Protein AF-A0AAJ2QYE6-F1 (afdb_monomer)

Structure (mmCIF, N/CA/C/O backbone):
data_AF-A0AAJ2QYE6-F1
#
_entry.id   AF-A0AAJ2QYE6-F1
#
loop_
_atom_site.group_PDB
_atom_site.id
_atom_site.type_symbol
_atom_site.label_atom_id
_atom_site.label_alt_id
_atom_site.label_comp_id
_atom_site.label_asym_id
_atom_site.label_entity_id
_atom_site.label_seq_id
_atom_site.pdbx_PDB_ins_code
_atom_site.Cartn_x
_atom_site.Cartn_y
_atom_site.Cartn_z
_atom_site.occupancy
_atom_site.B_iso_or_equiv
_atom_site.auth_seq_id
_atom_site.auth_comp_id
_atom_site.auth_asym_id
_atom_site.auth_atom_id
_atom_site.pdbx_PDB_model_num
ATOM 1 N N . MET A 1 1 ? -1.096 12.897 -25.878 1.00 39.00 1 MET A N 1
ATOM 2 C CA . MET A 1 1 ? -1.428 11.791 -24.951 1.00 39.00 1 MET A CA 1
ATOM 3 C C . MET A 1 1 ? -1.082 12.230 -23.538 1.00 39.00 1 MET A C 1
ATOM 5 O O . MET A 1 1 ? -0.033 12.816 -23.328 1.00 39.00 1 MET A O 1
ATOM 9 N N . LYS A 1 2 ? -2.032 12.049 -22.623 1.00 39.41 2 LYS A N 1
ATOM 10 C CA . LYS A 1 2 ? -2.105 12.587 -21.255 1.00 39.41 2 LYS A CA 1
ATOM 11 C C . LYS A 1 2 ? -0.791 12.405 -20.474 1.00 39.41 2 LYS A C 1
ATOM 13 O O . LYS A 1 2 ? -0.292 11.281 -20.441 1.00 39.41 2 LYS A O 1
ATOM 18 N N . ASN A 1 3 ? -0.284 13.481 -19.851 1.00 44.59 3 ASN A N 1
ATOM 19 C CA . ASN A 1 3 ? 0.837 13.509 -18.892 1.00 44.59 3 ASN A CA 1
ATOM 20 C C . ASN A 1 3 ? 0.740 12.332 -17.912 1.00 44.59 3 ASN A C 1
ATOM 22 O O . ASN A 1 3 ? 0.081 12.424 -16.881 1.00 44.59 3 ASN A O 1
ATOM 26 N N . SER A 1 4 ? 1.334 11.197 -18.261 1.00 62.62 4 SER A N 1
ATOM 27 C CA . SER A 1 4 ? 1.354 10.009 -17.415 1.00 62.62 4 SER A CA 1
ATOM 28 C C . SER A 1 4 ? 2.773 9.861 -16.911 1.00 62.62 4 SER A C 1
ATOM 30 O O . SER A 1 4 ? 3.707 9.809 -17.717 1.00 62.62 4 SER A O 1
ATOM 32 N N . SER A 1 5 ? 2.906 9.862 -15.585 1.00 74.69 5 SER A N 1
ATOM 33 C CA . SER A 1 5 ? 4.175 9.874 -14.865 1.00 74.69 5 SER A CA 1
ATOM 34 C C . SER A 1 5 ? 5.126 8.819 -15.421 1.00 74.69 5 SER A C 1
ATOM 36 O O . SER A 1 5 ? 4.714 7.689 -15.691 1.00 74.69 5 SER A O 1
ATOM 38 N N . ALA A 1 6 ? 6.391 9.191 -15.609 1.00 79.69 6 ALA A N 1
ATOM 39 C CA . ALA A 1 6 ? 7.425 8.293 -16.126 1.00 79.69 6 ALA A CA 1
ATOM 40 C C . ALA A 1 6 ? 7.657 7.077 -15.221 1.00 79.69 6 ALA A C 1
ATOM 42 O O . ALA A 1 6 ? 8.051 6.008 -15.688 1.00 79.69 6 ALA A O 1
ATOM 43 N N . SER A 1 7 ? 7.352 7.254 -13.937 1.00 80.56 7 SER A N 1
ATOM 44 C CA . SER A 1 7 ? 7.413 6.246 -12.896 1.00 80.56 7 SER A CA 1
ATOM 45 C C . SER A 1 7 ? 6.134 6.237 -12.048 1.00 80.56 7 SER A C 1
ATOM 47 O O . SER A 1 7 ? 5.530 7.283 -11.793 1.00 80.56 7 SER A O 1
ATOM 49 N N . VAL A 1 8 ? 5.707 5.055 -11.601 1.00 80.50 8 VAL A N 1
ATOM 50 C CA . VAL A 1 8 ? 4.537 4.855 -10.728 1.00 80.50 8 VAL A CA 1
ATOM 51 C C . VAL A 1 8 ? 4.906 3.875 -9.616 1.00 80.50 8 VAL A C 1
ATOM 53 O O . VAL A 1 8 ? 5.591 2.887 -9.859 1.00 80.50 8 VAL A O 1
ATOM 56 N N . ARG A 1 9 ? 4.485 4.149 -8.371 1.00 79.12 9 ARG A N 1
ATOM 57 C CA . ARG A 1 9 ? 4.646 3.217 -7.236 1.00 79.12 9 ARG A CA 1
ATOM 58 C C . ARG A 1 9 ? 3.312 2.544 -7.012 1.00 79.12 9 ARG A C 1
ATOM 60 O O . ARG A 1 9 ? 2.324 3.249 -6.818 1.00 79.12 9 ARG A O 1
ATOM 67 N N . ILE A 1 10 ? 3.289 1.221 -6.996 1.00 74.81 10 ILE A N 1
ATOM 68 C CA . ILE A 1 10 ? 2.140 0.499 -6.460 1.00 74.81 10 ILE A CA 1
ATOM 69 C C . ILE A 1 10 ? 2.479 0.113 -5.026 1.00 74.81 10 ILE A C 1
ATOM 71 O O . ILE A 1 10 ? 3.456 -0.595 -4.779 1.00 74.81 10 ILE A O 1
ATOM 75 N N . THR A 1 11 ? 1.656 0.602 -4.101 1.00 73.19 11 THR A N 1
ATOM 76 C CA . THR A 1 11 ? 1.729 0.303 -2.671 1.00 73.19 11 THR A CA 1
ATOM 77 C C . THR A 1 11 ? 0.439 -0.414 -2.275 1.00 73.19 11 THR A C 1
ATOM 79 O O . THR A 1 11 ? -0.576 0.255 -2.067 1.00 73.19 11 THR A O 1
ATOM 82 N N . PRO A 1 12 ? 0.450 -1.750 -2.134 1.00 63.00 12 PRO A N 1
ATOM 83 C CA . PRO A 1 12 ? -0.750 -2.533 -1.819 1.00 63.00 12 PRO A CA 1
ATOM 84 C C . PRO A 1 12 ? -1.425 -2.103 -0.508 1.00 63.00 12 PRO A C 1
ATOM 86 O O . PRO A 1 12 ? -2.628 -2.263 -0.326 1.00 63.00 12 PRO A O 1
ATOM 89 N N . LEU A 1 13 ? -0.634 -1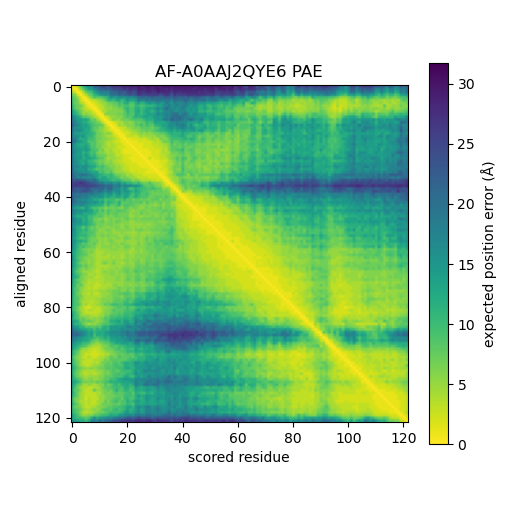.542 0.414 1.00 63.81 13 LEU A N 1
ATOM 90 C CA . LEU A 1 13 ? -1.016 -1.293 1.801 1.00 63.81 13 LEU A CA 1
ATOM 91 C C . LEU A 1 13 ? -1.315 0.183 2.121 1.00 63.81 13 LEU A C 1
ATOM 93 O O . LEU A 1 13 ? -1.618 0.510 3.264 1.00 63.81 13 LEU A O 1
ATOM 97 N N . HIS A 1 14 ? -1.264 1.093 1.142 1.00 67.25 14 HIS A N 1
ATOM 98 C CA . HIS A 1 14 ? -1.411 2.534 1.408 1.00 67.25 14 HIS A CA 1
ATOM 99 C C . HIS A 1 14 ? -2.753 2.890 2.077 1.00 67.25 14 HIS A C 1
ATOM 101 O O . HIS A 1 14 ? -2.828 3.812 2.884 1.00 67.25 14 HIS A O 1
ATOM 107 N N . LEU A 1 15 ? -3.814 2.132 1.784 1.00 61.84 15 LEU A N 1
ATOM 108 C CA . LEU A 1 15 ? -5.127 2.295 2.416 1.00 61.84 15 LEU A CA 1
ATOM 109 C C . LEU A 1 15 ? -5.177 1.750 3.853 1.00 61.84 15 LEU A C 1
ATOM 111 O O . LEU A 1 15 ? -5.895 2.300 4.685 1.00 61.84 15 LEU A O 1
ATOM 115 N N . ALA A 1 16 ? -4.385 0.728 4.188 1.00 63.59 16 ALA A N 1
ATOM 116 C CA . ALA A 1 16 ? -4.344 0.195 5.550 1.00 63.59 16 ALA A CA 1
ATOM 117 C C . ALA A 1 16 ? -3.665 1.163 6.534 1.00 63.59 16 ALA A C 1
ATOM 119 O O . ALA A 1 16 ? -4.054 1.209 7.698 1.00 63.59 16 ALA A O 1
ATOM 120 N N . ILE A 1 17 ? -2.723 1.990 6.058 1.00 66.50 17 ILE A N 1
ATOM 121 C CA . ILE A 1 17 ? -2.099 3.061 6.857 1.00 66.50 17 ILE A CA 1
ATOM 122 C C . ILE A 1 17 ? -3.160 4.044 7.376 1.00 66.50 17 ILE A C 1
ATOM 124 O O . ILE A 1 17 ? -3.063 4.512 8.505 1.00 66.50 17 ILE A O 1
ATOM 128 N N . VAL A 1 18 ? -4.201 4.323 6.585 1.00 67.69 18 VAL A N 1
ATOM 129 C CA . VAL A 1 18 ? -5.290 5.239 6.968 1.00 67.69 18 VAL A CA 1
ATOM 130 C C . VAL A 1 18 ? -6.301 4.569 7.903 1.00 67.69 18 VAL A C 1
ATOM 132 O O . VAL A 1 18 ? -6.845 5.218 8.794 1.00 67.69 18 VAL A O 1
ATOM 135 N N . TYR A 1 19 ? -6.542 3.266 7.740 1.00 71.25 19 TYR A N 1
ATOM 136 C CA . TYR A 1 19 ? -7.494 2.522 8.574 1.00 71.25 19 TYR A CA 1
ATOM 137 C C . TYR A 1 19 ? -6.956 2.184 9.969 1.00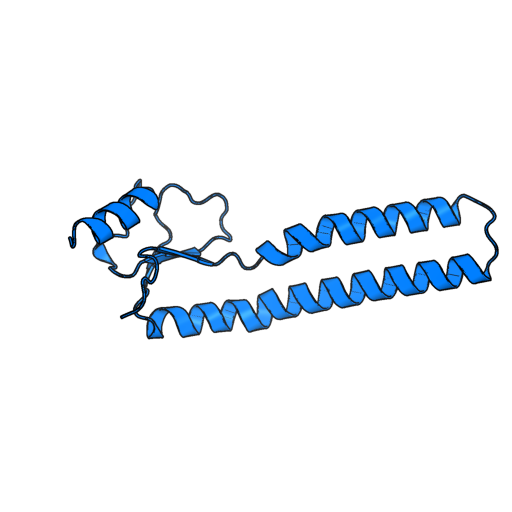 71.25 19 TYR A C 1
ATOM 139 O O . TYR A 1 19 ? -7.733 2.097 10.922 1.00 71.25 19 TYR A O 1
ATOM 147 N N . PHE A 1 20 ? -5.641 2.017 10.111 1.00 74.38 20 PHE A N 1
ATOM 148 C CA . PHE A 1 20 ? -5.019 1.626 11.375 1.00 74.38 20 PHE A CA 1
ATOM 149 C C . PHE A 1 20 ? -5.287 2.623 12.529 1.00 74.38 20 PHE A C 1
ATOM 151 O O . PHE A 1 20 ? -5.739 2.180 13.588 1.00 74.38 20 PHE A O 1
ATOM 158 N N . PRO A 1 21 ? -5.149 3.956 12.351 1.00 78.62 21 PRO A N 1
ATOM 159 C CA . PRO A 1 21 ? -5.518 4.939 13.373 1.00 78.62 21 PRO A CA 1
ATOM 160 C C . PRO A 1 21 ? -7.005 4.914 13.735 1.00 78.62 21 PRO A C 1
ATOM 162 O O . PRO A 1 21 ? -7.355 5.069 14.901 1.00 78.62 21 PRO A O 1
ATOM 165 N N . VAL A 1 22 ? -7.891 4.695 12.758 1.00 75.81 22 VAL A N 1
ATOM 166 C CA . VAL A 1 22 ? -9.347 4.681 12.981 1.00 75.81 22 VAL A CA 1
ATOM 167 C C . VAL A 1 22 ? -9.747 3.499 13.864 1.00 75.81 22 VAL A C 1
ATOM 169 O O . VAL A 1 22 ? -10.508 3.666 14.822 1.00 75.81 22 VAL A O 1
ATOM 172 N N . ILE A 1 23 ? -9.200 2.312 13.594 1.00 76.19 23 ILE A N 1
ATOM 173 C CA . ILE A 1 23 ? -9.435 1.120 14.422 1.00 76.19 23 ILE A CA 1
ATOM 174 C C . ILE A 1 23 ? -8.825 1.312 15.817 1.00 76.19 23 ILE A C 1
ATOM 176 O O . ILE A 1 23 ? -9.477 1.006 16.813 1.00 76.19 23 ILE A O 1
ATOM 180 N N . ALA A 1 24 ? -7.620 1.883 15.911 1.00 81.50 24 ALA A N 1
ATOM 181 C CA . ALA A 1 24 ? -6.973 2.148 17.195 1.00 81.50 24 ALA A CA 1
ATOM 182 C C . ALA A 1 24 ? -7.790 3.116 18.072 1.00 81.50 24 ALA A C 1
ATOM 184 O O . ALA A 1 24 ? -8.069 2.813 19.231 1.00 81.50 24 ALA A O 1
ATOM 185 N N . VAL A 1 25 ? -8.237 4.248 17.515 1.00 81.19 25 VAL A N 1
ATOM 186 C CA . VAL A 1 25 ? -9.043 5.248 18.237 1.00 81.19 25 VAL A CA 1
ATOM 187 C C . VAL A 1 25 ? -10.385 4.663 18.669 1.00 81.19 25 VAL A C 1
ATOM 189 O O . VAL A 1 25 ? -10.775 4.805 19.827 1.00 81.19 25 VAL A O 1
ATOM 192 N N . THR A 1 26 ? -11.084 3.964 17.773 1.00 77.00 26 THR A N 1
ATOM 193 C CA . THR A 1 26 ? -12.376 3.345 18.114 1.00 77.00 26 THR A CA 1
ATOM 194 C C . THR A 1 26 ? -12.228 2.224 19.148 1.00 77.00 26 THR A C 1
ATOM 196 O O . THR A 1 26 ? -13.081 2.099 20.026 1.00 77.00 26 THR A O 1
ATOM 199 N N . GLY A 1 27 ? -11.118 1.480 19.124 1.00 78.94 27 GLY A N 1
ATOM 200 C CA . GLY A 1 27 ? -10.786 0.475 20.134 1.00 78.94 27 GLY A CA 1
ATOM 201 C C . GLY A 1 27 ? -10.512 1.084 21.509 1.00 78.94 27 GLY A C 1
ATOM 202 O O . GLY A 1 27 ? -11.041 0.602 22.509 1.00 78.94 27 GLY A O 1
ATOM 203 N N . ILE A 1 28 ? -9.758 2.187 21.570 1.00 82.81 28 ILE A N 1
ATOM 204 C CA . ILE A 1 28 ? -9.508 2.924 22.820 1.00 82.81 28 ILE A CA 1
ATOM 205 C C . ILE A 1 28 ? -10.824 3.445 23.414 1.00 82.81 28 ILE A C 1
ATOM 207 O O . ILE A 1 28 ? -11.066 3.275 24.609 1.00 82.81 28 ILE A O 1
ATOM 211 N N . ILE A 1 29 ? -11.706 4.022 22.590 1.00 77.50 29 ILE A N 1
ATOM 212 C CA . ILE A 1 29 ? -13.021 4.512 23.037 1.00 77.50 29 ILE A CA 1
ATOM 213 C C . ILE A 1 29 ? -13.865 3.364 23.608 1.00 77.50 29 ILE A C 1
ATOM 215 O O . ILE A 1 29 ? -14.437 3.509 24.689 1.00 77.50 29 ILE A O 1
ATOM 219 N N . ALA A 1 30 ? -13.899 2.211 22.933 1.00 76.56 30 ALA A N 1
ATOM 220 C CA . ALA A 1 30 ? -14.631 1.038 23.409 1.00 76.56 30 ALA A CA 1
ATOM 221 C C . ALA A 1 30 ? -14.076 0.502 24.744 1.00 76.56 30 ALA A C 1
ATOM 223 O O . ALA A 1 30 ? -14.847 0.126 25.629 1.00 76.56 30 ALA A O 1
ATOM 224 N N . MET A 1 31 ? -12.750 0.515 24.922 1.00 79.00 31 MET A N 1
ATOM 225 C CA . MET A 1 31 ? -12.098 0.129 26.180 1.00 79.00 31 MET A CA 1
ATOM 226 C C . MET A 1 31 ? -12.464 1.082 27.325 1.00 79.00 31 MET A C 1
ATOM 228 O O . MET A 1 31 ? -12.831 0.625 28.404 1.00 79.00 31 MET A O 1
ATOM 232 N N . ILE A 1 32 ? -12.442 2.399 27.087 1.00 79.69 32 ILE A N 1
ATOM 233 C CA . ILE A 1 32 ? -12.836 3.408 28.087 1.00 79.69 32 ILE A CA 1
ATOM 234 C C . ILE A 1 32 ? -14.302 3.222 28.495 1.00 79.69 32 ILE A C 1
ATOM 236 O O . ILE A 1 32 ? -14.624 3.254 29.681 1.00 79.69 32 ILE A O 1
ATOM 240 N N . GLN A 1 33 ? -15.189 2.979 27.527 1.00 72.31 33 GLN A N 1
ATOM 241 C CA . GLN A 1 33 ? -16.612 2.754 27.790 1.00 72.31 33 GLN A CA 1
ATOM 242 C C . GLN A 1 33 ? -16.883 1.485 28.602 1.00 72.31 33 GLN A C 1
ATOM 244 O O . GLN A 1 33 ? -17.866 1.455 29.335 1.00 72.31 33 GLN A O 1
ATOM 249 N N . LYS A 1 34 ? -16.028 0.457 28.498 1.00 70.69 34 LYS A N 1
ATOM 250 C CA . LYS A 1 34 ? -16.093 -0.745 29.347 1.00 70.69 34 LYS A CA 1
ATOM 251 C C . LYS A 1 34 ? -15.586 -0.516 30.767 1.00 70.69 34 LYS A C 1
ATOM 253 O O . LYS A 1 34 ? -16.066 -1.173 31.684 1.00 70.69 34 LYS A O 1
ATOM 258 N N . SER A 1 35 ? -14.651 0.410 30.950 1.00 74.62 35 SER A N 1
ATOM 259 C CA . SER A 1 35 ? -14.091 0.755 32.263 1.00 74.62 35 SER A CA 1
ATOM 260 C C . SER A 1 35 ? -14.985 1.694 33.086 1.00 74.62 35 SER A C 1
ATOM 262 O O . SER A 1 35 ? -14.777 1.837 34.288 1.00 74.62 35 SER A O 1
ATOM 264 N N . ILE A 1 36 ? -15.974 2.342 32.461 1.00 78.50 36 ILE A N 1
ATOM 265 C CA . ILE A 1 36 ? -16.948 3.235 33.105 1.00 78.50 36 ILE A CA 1
ATOM 266 C C . ILE A 1 36 ? -18.293 2.491 33.194 1.00 78.50 36 ILE A C 1
ATOM 268 O O . ILE A 1 36 ? -18.657 1.814 32.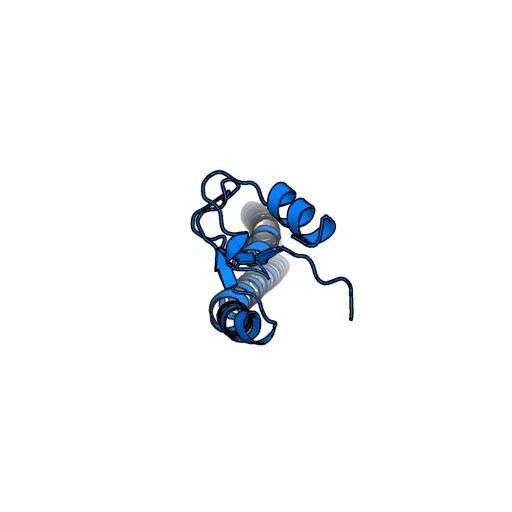233 1.00 78.50 36 ILE A O 1
ATOM 272 N N . PRO A 1 37 ? -19.082 2.614 34.282 1.00 63.59 37 PRO A N 1
ATOM 273 C CA . PRO A 1 37 ? -20.428 2.042 34.361 1.00 63.59 37 PRO A CA 1
ATOM 274 C C . PRO A 1 37 ? -21.402 2.814 33.450 1.00 63.59 37 PRO A C 1
ATOM 276 O O . PRO A 1 37 ? -22.288 3.544 33.895 1.00 63.59 37 PRO A O 1
ATOM 279 N N . CYS A 1 38 ? -21.217 2.694 32.137 1.00 67.56 38 CYS A N 1
ATOM 280 C CA . CYS A 1 38 ? -22.139 3.190 31.131 1.00 67.56 38 CYS A CA 1
ATOM 281 C C . CYS A 1 38 ? -23.369 2.276 31.050 1.00 67.56 38 CYS A C 1
ATOM 283 O O . CYS A 1 38 ? -23.295 1.070 31.281 1.00 67.56 38 CYS A O 1
ATOM 285 N N . LYS A 1 39 ? -24.521 2.835 30.655 1.00 76.81 39 LYS A N 1
ATOM 286 C CA . LYS A 1 39 ? -25.725 2.034 30.379 1.00 76.81 39 LYS A CA 1
ATOM 287 C C . LYS A 1 39 ? -25.409 0.940 29.354 1.00 76.81 39 LYS A C 1
ATOM 289 O O . LYS A 1 39 ? -24.857 1.228 28.289 1.00 76.81 39 LYS A O 1
ATOM 294 N N . GLU A 1 40 ? -25.871 -0.277 29.630 1.00 77.94 40 GLU A N 1
ATOM 295 C CA . GLU A 1 40 ? -25.655 -1.477 28.805 1.00 77.94 40 GLU A CA 1
ATOM 296 C C . GLU A 1 40 ? -26.098 -1.282 27.340 1.00 77.94 40 GLU A C 1
ATOM 298 O O . GLU A 1 40 ? -25.482 -1.789 26.404 1.00 77.94 40 GLU A O 1
ATOM 303 N N . ARG A 1 41 ? -27.134 -0.458 27.122 1.00 75.69 41 ARG A N 1
ATOM 304 C CA . ARG A 1 41 ? -27.624 -0.079 25.787 1.00 75.69 41 ARG A CA 1
ATOM 305 C C . ARG A 1 41 ? -26.587 0.701 24.971 1.00 75.69 41 ARG A C 1
ATOM 307 O O . ARG A 1 41 ? -26.419 0.428 23.789 1.00 75.69 41 ARG A O 1
ATOM 314 N N . THR A 1 42 ? -25.897 1.658 25.585 1.00 73.56 42 THR A N 1
ATOM 315 C CA . THR A 1 42 ? -24.840 2.461 24.941 1.00 73.56 42 THR A CA 1
ATOM 316 C C . THR A 1 42 ? -23.606 1.622 24.640 1.00 73.56 42 THR A C 1
ATOM 318 O O . THR A 1 42 ? -23.004 1.785 23.583 1.00 73.56 42 THR A O 1
ATOM 321 N N . LEU A 1 43 ? -23.289 0.676 25.526 1.00 76.88 43 LEU A N 1
ATOM 322 C CA . LEU A 1 43 ? -22.161 -0.235 25.363 1.00 76.88 43 LEU A CA 1
ATOM 323 C C . LEU A 1 43 ? -22.369 -1.173 24.162 1.00 76.88 43 LEU A C 1
ATOM 325 O O . LEU A 1 43 ? -21.505 -1.253 23.295 1.00 76.88 43 LEU A O 1
ATOM 329 N N . LYS A 1 44 ? -23.565 -1.768 24.026 1.00 80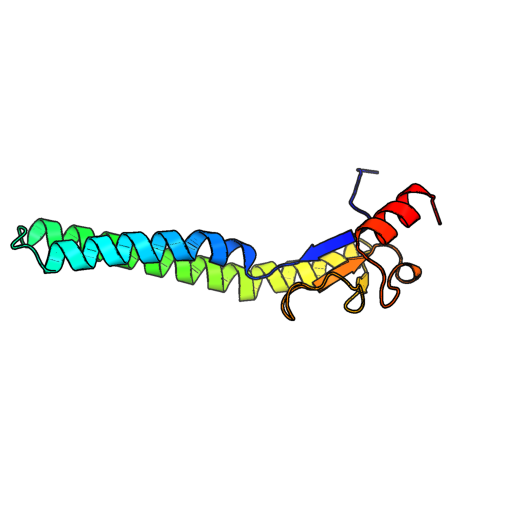.12 44 LYS A N 1
ATOM 330 C CA . LYS A 1 44 ? -23.929 -2.606 22.863 1.00 80.12 44 LYS A CA 1
ATOM 331 C C . LYS A 1 44 ? -23.911 -1.839 21.537 1.00 80.12 44 LYS A C 1
ATOM 333 O O . LYS A 1 44 ? -23.547 -2.399 20.508 1.00 80.12 44 LYS A O 1
ATOM 338 N N . ILE A 1 45 ? -24.311 -0.563 21.537 1.00 78.19 45 ILE A N 1
ATOM 339 C CA . ILE A 1 45 ? -24.261 0.284 20.333 1.00 78.19 45 ILE A CA 1
ATOM 340 C C . ILE A 1 45 ? -22.808 0.562 19.941 1.00 78.19 45 ILE A C 1
ATOM 342 O O . ILE A 1 45 ? -22.453 0.395 18.775 1.00 78.19 45 ILE A O 1
ATOM 346 N N . ALA A 1 46 ? -21.967 0.941 20.902 1.00 75.88 46 ALA A N 1
ATOM 347 C CA . ALA A 1 46 ? -20.561 1.218 20.647 1.00 75.88 46 ALA A CA 1
ATOM 348 C C . ALA A 1 46 ? -19.792 -0.029 20.186 1.00 75.88 46 ALA A C 1
ATOM 350 O O . ALA A 1 46 ? -19.060 0.042 19.201 1.00 75.88 46 ALA A O 1
ATOM 351 N N . GLU A 1 47 ? -20.023 -1.185 20.817 1.00 80.12 47 GLU A N 1
ATOM 352 C CA . GLU A 1 47 ? -19.458 -2.464 20.371 1.00 80.12 47 GLU A CA 1
ATOM 353 C C . GLU A 1 47 ? -19.873 -2.800 18.939 1.00 80.12 47 GLU A C 1
ATOM 355 O O . GLU A 1 47 ? -19.051 -3.259 18.151 1.00 80.12 47 GLU A O 1
ATOM 360 N N . ARG A 1 48 ? -21.128 -2.531 18.563 1.00 82.94 48 ARG A N 1
ATOM 361 C CA . ARG A 1 48 ? -21.611 -2.784 17.201 1.00 82.94 48 ARG A CA 1
ATOM 362 C C . ARG A 1 48 ? -20.957 -1.859 16.176 1.00 82.94 48 ARG A C 1
ATOM 364 O O . ARG A 1 48 ? -20.626 -2.317 15.087 1.00 82.94 48 ARG A O 1
ATOM 371 N N . ILE A 1 49 ? -20.751 -0.587 16.522 1.00 80.31 49 ILE A N 1
ATOM 372 C CA . ILE A 1 49 ? -20.041 0.383 15.673 1.00 80.31 49 ILE A CA 1
ATOM 373 C C . ILE A 1 49 ? -18.576 -0.029 15.508 1.00 80.31 49 ILE A C 1
ATOM 375 O O . ILE A 1 49 ? -18.074 -0.033 14.386 1.00 80.31 49 ILE A O 1
ATOM 379 N N . PHE A 1 50 ? -17.915 -0.422 16.597 1.00 80.38 50 PHE A N 1
ATOM 380 C CA . PHE A 1 50 ? -16.540 -0.914 16.564 1.00 80.38 50 PHE A CA 1
ATOM 381 C C . PHE A 1 50 ? -16.414 -2.204 15.743 1.00 80.38 50 PHE A C 1
ATOM 383 O O . PHE A 1 50 ? -15.543 -2.320 14.888 1.00 80.38 50 PHE A O 1
ATOM 390 N N . ALA A 1 51 ? -17.320 -3.164 15.932 1.00 82.56 51 ALA A N 1
ATOM 391 C CA . ALA A 1 51 ? -17.326 -4.384 15.135 1.00 82.56 51 ALA A CA 1
ATOM 392 C C . ALA A 1 51 ? -17.502 -4.064 13.643 1.00 82.56 51 ALA A C 1
ATOM 394 O O . ALA A 1 51 ? -16.751 -4.568 12.811 1.00 82.56 51 ALA A O 1
ATOM 395 N N . LEU A 1 52 ? -18.445 -3.183 13.293 1.00 84.75 52 LEU A N 1
ATOM 396 C CA . LEU A 1 52 ? -18.674 -2.778 11.907 1.00 84.75 52 LEU A CA 1
ATOM 397 C C . LEU A 1 52 ? -17.451 -2.067 11.305 1.00 84.75 52 LEU A C 1
ATOM 399 O O . LEU A 1 52 ? -17.102 -2.333 10.153 1.00 84.75 52 LEU A O 1
ATOM 403 N N . SER A 1 53 ? -16.783 -1.188 12.061 1.00 80.38 53 SER A N 1
ATOM 404 C CA . SER A 1 53 ? -15.580 -0.489 11.588 1.00 80.38 53 SER A CA 1
ATOM 405 C C . SER A 1 53 ? -14.422 -1.459 11.340 1.00 80.38 53 SER A C 1
ATOM 407 O O . SER A 1 53 ? -13.738 -1.347 10.323 1.00 80.38 53 SER A O 1
ATOM 409 N N . VAL A 1 54 ? -14.255 -2.463 12.205 1.00 81.50 54 VAL A N 1
ATOM 410 C CA . VAL A 1 54 ? -13.264 -3.529 12.020 1.00 81.50 54 VAL A CA 1
ATOM 411 C C . VAL A 1 54 ? -13.603 -4.373 10.791 1.00 81.50 54 VAL A C 1
ATOM 413 O O . VAL A 1 54 ? -12.755 -4.518 9.915 1.00 81.50 54 VAL A O 1
ATOM 416 N N . PHE A 1 55 ? -14.838 -4.868 10.660 1.00 85.62 55 PHE A N 1
ATOM 417 C CA . PHE A 1 55 ? -15.236 -5.696 9.513 1.00 85.62 55 PHE A CA 1
ATOM 418 C C . PHE A 1 55 ? -15.097 -4.960 8.179 1.00 85.62 55 PHE A C 1
ATOM 420 O O . PHE A 1 55 ? -14.577 -5.522 7.214 1.00 85.62 55 PHE A O 1
ATOM 427 N N . THR A 1 56 ? -15.533 -3.701 8.118 1.00 83.56 56 THR A N 1
ATOM 428 C CA . THR A 1 56 ? -15.397 -2.883 6.905 1.00 83.56 56 THR A CA 1
ATOM 429 C C . THR A 1 56 ? -13.931 -2.602 6.586 1.00 83.56 56 THR A C 1
ATOM 431 O O . THR A 1 56 ? -13.525 -2.783 5.440 1.00 83.56 56 THR A O 1
ATOM 434 N N . GLY A 1 57 ? -13.112 -2.253 7.584 1.00 79.69 57 GLY A N 1
ATOM 435 C CA . GLY A 1 57 ? -11.674 -2.052 7.406 1.00 79.69 57 GLY A CA 1
ATOM 436 C C . GLY A 1 57 ? -10.960 -3.305 6.903 1.00 79.69 57 GLY A C 1
ATOM 437 O O . GLY A 1 57 ? -10.243 -3.249 5.903 1.00 79.69 57 GLY A O 1
ATOM 438 N N . THR A 1 58 ? -11.207 -4.459 7.526 1.00 82.00 58 THR A N 1
ATOM 439 C CA . THR A 1 58 ? -10.650 -5.744 7.081 1.00 82.00 58 THR A CA 1
ATOM 440 C C . THR A 1 58 ? -11.111 -6.091 5.667 1.00 82.00 58 THR A C 1
ATOM 442 O O . THR A 1 58 ? -10.285 -6.469 4.838 1.00 82.00 58 THR A O 1
ATOM 445 N N . GLY A 1 59 ? -12.398 -5.912 5.354 1.00 85.00 59 GLY A N 1
ATOM 446 C CA . GLY A 1 59 ? -12.935 -6.147 4.012 1.00 85.00 59 GLY A CA 1
ATOM 447 C C . GLY A 1 59 ? -12.253 -5.290 2.944 1.00 85.00 59 GLY A C 1
ATOM 448 O O . GLY A 1 59 ? -11.861 -5.809 1.899 1.00 85.00 59 GLY A O 1
ATOM 449 N N . VAL A 1 60 ? -12.034 -4.001 3.221 1.00 83.19 60 VAL A N 1
ATOM 450 C CA . VAL A 1 60 ? -11.321 -3.089 2.311 1.00 83.19 60 VAL A CA 1
ATOM 451 C C . VAL A 1 60 ? -9.866 -3.516 2.122 1.00 83.19 60 VAL A C 1
ATOM 453 O O . VAL A 1 60 ? -9.390 -3.538 0.988 1.00 83.19 60 VAL A O 1
ATOM 456 N N . VAL A 1 61 ? -9.160 -3.894 3.192 1.00 81.00 61 VAL A N 1
ATOM 457 C CA . VAL A 1 61 ? -7.766 -4.365 3.098 1.00 81.00 61 VAL A CA 1
ATOM 458 C C . VAL A 1 61 ? -7.675 -5.638 2.255 1.00 81.00 61 VAL A C 1
ATOM 460 O O . VAL A 1 61 ? -6.836 -5.711 1.356 1.00 81.00 61 VAL A O 1
ATOM 463 N N . LEU A 1 62 ? -8.567 -6.605 2.485 1.00 83.81 62 LEU A N 1
ATOM 464 C CA . LEU A 1 62 ? -8.630 -7.836 1.696 1.00 83.81 62 LEU A CA 1
ATOM 465 C C . LEU A 1 62 ? -8.936 -7.541 0.222 1.00 83.81 62 LEU A C 1
ATOM 467 O O . LEU A 1 62 ? -8.247 -8.056 -0.654 1.00 83.81 62 LEU A O 1
ATOM 471 N N . LEU A 1 63 ? -9.902 -6.664 -0.066 1.00 84.88 63 LEU A N 1
ATOM 472 C CA . LEU A 1 63 ? -10.215 -6.242 -1.434 1.00 84.88 63 LEU A CA 1
ATOM 473 C C . LEU A 1 63 ? -8.997 -5.594 -2.114 1.00 84.88 63 LEU A C 1
ATOM 475 O O . LEU A 1 63 ? -8.669 -5.917 -3.257 1.00 84.88 63 LEU A O 1
ATOM 479 N N . CYS A 1 64 ? -8.294 -4.704 -1.413 1.00 81.31 64 CYS A N 1
ATOM 480 C CA . CYS A 1 64 ? -7.111 -4.038 -1.953 1.00 81.31 64 CYS A CA 1
ATOM 481 C C . CYS A 1 64 ? -5.991 -5.033 -2.263 1.00 81.31 64 CYS A C 1
ATOM 483 O O . CYS A 1 64 ? -5.352 -4.943 -3.314 1.00 81.31 64 CYS A O 1
ATOM 485 N N . PHE A 1 65 ? -5.768 -5.992 -1.367 1.00 81.00 65 PHE A N 1
ATOM 486 C CA . PHE A 1 65 ? -4.682 -6.953 -1.490 1.00 81.00 65 PHE A CA 1
ATOM 487 C C . PHE A 1 65 ? -4.969 -8.037 -2.534 1.00 81.00 65 PHE A C 1
ATOM 489 O O . PHE A 1 65 ? -4.102 -8.336 -3.350 1.00 81.00 65 PHE A O 1
ATOM 496 N N . PHE A 1 66 ? -6.180 -8.598 -2.546 1.00 84.50 66 PHE A N 1
ATOM 497 C CA . PHE A 1 66 ? -6.525 -9.743 -3.395 1.00 84.50 66 PHE A CA 1
ATOM 498 C C . PHE A 1 66 ? -7.149 -9.367 -4.737 1.00 84.50 66 PHE A C 1
ATOM 500 O O . PHE A 1 66 ? -7.105 -10.173 -5.662 1.00 84.50 66 PHE A O 1
ATOM 507 N N . VAL A 1 67 ? -7.717 -8.167 -4.873 1.00 85.38 67 VAL A N 1
ATOM 508 C CA . VAL A 1 67 ? -8.402 -7.754 -6.109 1.00 85.38 67 VAL A CA 1
ATOM 509 C C . VAL A 1 67 ? -7.691 -6.581 -6.761 1.00 85.38 67 VAL A C 1
ATOM 511 O O . VAL A 1 67 ? -7.232 -6.693 -7.897 1.00 85.38 67 VAL A O 1
ATOM 514 N N . ILE A 1 68 ? -7.557 -5.461 -6.047 1.00 84.12 68 ILE A N 1
ATOM 515 C CA . ILE A 1 68 ? -7.036 -4.223 -6.642 1.00 84.12 68 ILE A CA 1
ATOM 516 C C . ILE A 1 68 ? -5.561 -4.368 -7.006 1.00 84.12 68 ILE A C 1
ATOM 518 O O . ILE A 1 68 ? -5.185 -4.049 -8.130 1.00 84.12 68 ILE A O 1
ATOM 522 N N . THR A 1 69 ? -4.733 -4.893 -6.102 1.00 82.50 69 THR A N 1
ATOM 523 C CA . THR A 1 69 ? -3.293 -5.032 -6.349 1.00 82.50 69 THR A CA 1
ATOM 524 C C . THR A 1 69 ? -3.017 -5.951 -7.546 1.00 82.50 69 THR A C 1
ATOM 526 O O . THR A 1 69 ? -2.349 -5.495 -8.474 1.00 82.50 69 THR A O 1
ATOM 529 N N . PRO A 1 70 ? -3.563 -7.183 -7.639 1.00 84.00 70 PRO A N 1
ATOM 530 C CA . PRO A 1 70 ? -3.367 -8.026 -8.819 1.00 84.00 70 PRO A CA 1
ATOM 531 C C . PRO A 1 70 ? -3.886 -7.382 -10.104 1.00 84.00 70 PRO A C 1
ATOM 533 O O . PRO A 1 70 ? -3.225 -7.461 -11.139 1.00 84.00 70 PRO A O 1
ATOM 536 N N . LEU A 1 71 ? -5.028 -6.690 -10.039 1.00 86.19 71 LEU A N 1
ATOM 537 C CA . LEU A 1 71 ? -5.574 -5.981 -11.191 1.00 86.19 71 LEU A CA 1
ATOM 538 C C . LEU A 1 71 ? -4.640 -4.860 -11.661 1.00 86.19 71 LEU A C 1
ATOM 540 O O . LEU A 1 71 ? -4.396 -4.736 -12.860 1.00 86.19 71 LEU A O 1
ATOM 544 N N . GLN A 1 72 ? -4.076 -4.077 -10.738 1.00 83.81 72 GLN A N 1
ATOM 545 C CA . GLN A 1 72 ? -3.079 -3.062 -11.071 1.00 83.81 72 GLN A CA 1
ATOM 546 C C . GLN A 1 72 ? -1.839 -3.715 -11.694 1.00 83.81 72 GLN A C 1
ATOM 548 O O . GLN A 1 72 ? -1.409 -3.291 -12.761 1.00 83.81 72 GLN A O 1
ATOM 553 N N . TYR A 1 73 ? -1.319 -4.796 -11.110 1.00 83.38 73 TYR A N 1
ATOM 554 C CA . TYR A 1 73 ? -0.181 -5.538 -11.669 1.00 83.38 73 TYR A CA 1
ATOM 555 C C . TYR A 1 73 ? -0.444 -6.074 -13.082 1.00 83.38 73 TYR A C 1
ATOM 557 O O . TYR A 1 73 ? 0.459 -6.060 -13.914 1.00 83.38 73 TYR A O 1
ATOM 565 N N . TYR A 1 74 ? -1.668 -6.516 -13.371 1.00 86.00 74 TYR A N 1
ATOM 566 C CA . TYR A 1 74 ? -2.061 -6.987 -14.698 1.00 86.00 74 TYR A CA 1
ATOM 567 C C . TYR A 1 74 ? -2.272 -5.840 -15.702 1.00 86.00 74 TYR A C 1
ATOM 569 O O . TYR A 1 74 ? -1.979 -5.984 -16.891 1.00 86.00 74 TYR A O 1
ATOM 577 N N . ALA A 1 75 ? -2.771 -4.691 -15.243 1.00 87.12 75 ALA A N 1
ATOM 578 C CA . ALA A 1 75 ? -3.029 -3.529 -16.088 1.00 87.12 75 ALA A CA 1
ATOM 579 C C . ALA A 1 75 ? -1.751 -2.749 -16.446 1.00 87.12 75 ALA A C 1
ATOM 581 O O . ALA A 1 75 ? -1.656 -2.227 -17.556 1.00 87.12 75 ALA A O 1
ATOM 582 N N . MET A 1 76 ? -0.761 -2.681 -15.550 1.00 84.62 76 MET A N 1
ATOM 583 C CA . MET A 1 76 ? 0.450 -1.871 -15.748 1.00 84.62 76 MET A CA 1
ATOM 584 C C . MET A 1 76 ? 1.250 -2.227 -17.020 1.00 84.62 76 MET A C 1
ATOM 586 O O . MET A 1 76 ? 1.559 -1.303 -17.777 1.00 84.62 76 MET A O 1
ATOM 590 N N . PRO A 1 77 ? 1.509 -3.509 -17.354 1.00 84.94 77 PRO A N 1
ATOM 591 C CA . PRO A 1 77 ? 2.145 -3.876 -18.621 1.00 84.94 77 PRO A CA 1
ATOM 592 C C . PRO A 1 77 ? 1.354 -3.417 -19.849 1.00 84.94 77 PRO A C 1
ATOM 594 O O . PRO A 1 77 ? 1.933 -2.933 -20.818 1.00 84.94 77 PRO A O 1
ATOM 597 N N . LYS A 1 78 ? 0.016 -3.498 -19.799 1.00 85.38 78 LYS A N 1
ATOM 598 C CA . LYS A 1 78 ? -0.862 -3.054 -20.898 1.00 85.38 78 LYS A CA 1
ATOM 599 C C . LYS A 1 78 ? -0.849 -1.536 -21.094 1.00 85.38 78 LYS A C 1
ATOM 601 O O . LYS A 1 78 ? -1.173 -1.060 -22.1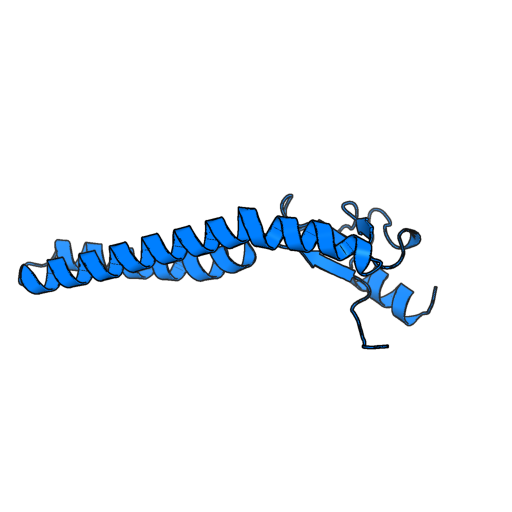76 1.00 85.38 78 LYS A O 1
ATOM 606 N N . LEU A 1 79 ? -0.470 -0.785 -20.061 1.00 84.12 79 LEU A N 1
ATOM 607 C CA . LEU A 1 79 ? -0.272 0.664 -20.108 1.00 84.12 79 LEU A CA 1
ATOM 608 C C . LEU A 1 79 ? 1.148 1.060 -20.557 1.00 84.12 79 LEU A C 1
ATOM 610 O O . LEU A 1 79 ? 1.463 2.249 -20.569 1.00 84.12 79 LEU A O 1
ATOM 614 N N . GLY A 1 80 ? 1.998 0.090 -20.917 1.00 85.19 80 GLY A N 1
ATOM 615 C CA . GLY A 1 80 ? 3.377 0.330 -21.346 1.00 85.19 80 GLY A CA 1
ATOM 616 C C . GLY A 1 80 ? 4.347 0.567 -20.190 1.00 85.19 80 GLY A C 1
ATOM 617 O O . GLY A 1 80 ? 5.366 1.221 -20.381 1.00 85.19 80 GLY A O 1
ATOM 618 N N . TYR A 1 81 ? 4.029 0.080 -18.987 1.00 86.56 81 TYR A N 1
ATOM 619 C CA . TYR A 1 81 ? 4.938 0.131 -17.846 1.00 86.56 81 TYR A CA 1
ATOM 620 C C . TYR A 1 81 ? 5.611 -1.221 -17.608 1.00 86.56 81 TYR A C 1
ATOM 622 O O . TYR A 1 81 ? 4.964 -2.267 -17.587 1.00 86.56 81 TYR A O 1
ATOM 630 N N . THR A 1 82 ? 6.907 -1.182 -17.326 1.00 86.31 82 THR A N 1
ATOM 631 C CA . THR A 1 82 ? 7.728 -2.329 -16.940 1.00 86.31 82 THR A CA 1
ATOM 632 C C . THR A 1 82 ? 8.036 -2.279 -15.449 1.00 86.31 82 THR A C 1
ATOM 634 O O . THR A 1 82 ? 8.259 -1.212 -14.873 1.00 86.31 82 THR A O 1
ATOM 637 N N . ARG A 1 83 ? 8.042 -3.446 -14.805 1.00 83.69 83 ARG A N 1
ATOM 638 C CA . ARG A 1 83 ? 8.350 -3.582 -13.380 1.00 83.69 83 ARG A CA 1
ATOM 639 C C . ARG A 1 83 ? 9.832 -3.289 -13.121 1.00 83.69 83 ARG A C 1
ATOM 641 O O . ARG A 1 83 ? 10.691 -3.895 -13.752 1.00 83.69 83 ARG A O 1
ATOM 648 N N . CYS A 1 84 ? 10.125 -2.429 -12.151 1.00 83.38 84 CYS A N 1
ATOM 649 C CA . CYS A 1 84 ? 11.478 -2.072 -11.739 1.00 83.38 84 CYS A CA 1
ATOM 650 C C . CYS A 1 84 ? 11.629 -2.148 -10.214 1.00 83.38 84 CYS A C 1
ATOM 652 O O . CYS A 1 84 ? 11.004 -1.388 -9.486 1.00 83.38 84 CYS A O 1
ATOM 654 N N . ASN A 1 85 ? 12.476 -3.050 -9.710 1.00 77.38 85 ASN A N 1
ATOM 655 C CA . ASN A 1 85 ? 12.673 -3.250 -8.264 1.00 77.38 85 ASN A CA 1
ATOM 656 C C . ASN A 1 85 ? 14.098 -2.929 -7.787 1.00 77.38 85 ASN A C 1
ATOM 658 O O . ASN A 1 85 ? 14.526 -3.408 -6.745 1.00 77.38 85 ASN A O 1
ATOM 662 N N . ILE A 1 86 ? 14.856 -2.150 -8.562 1.00 78.50 86 ILE A N 1
ATOM 663 C CA . ILE A 1 86 ? 16.284 -1.881 -8.301 1.00 78.50 86 ILE 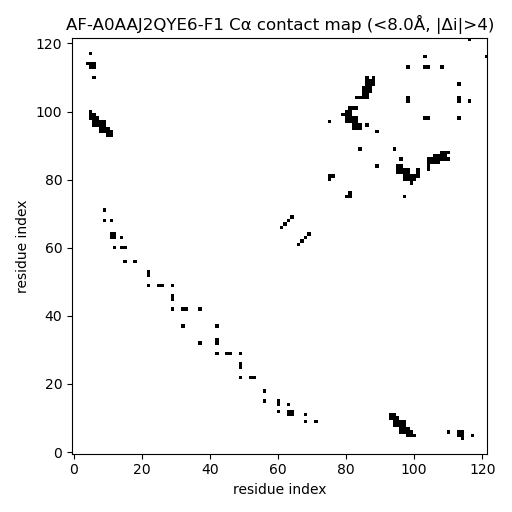A CA 1
ATOM 664 C C . ILE A 1 86 ? 16.622 -0.397 -8.113 1.00 78.50 86 ILE A C 1
ATOM 666 O O . ILE A 1 86 ? 17.779 -0.075 -7.853 1.00 78.50 86 ILE A O 1
ATOM 670 N N . LEU A 1 87 ? 15.630 0.494 -8.224 1.00 79.56 87 LEU A N 1
ATOM 671 C CA . LEU A 1 87 ? 15.783 1.906 -7.863 1.00 79.56 87 LEU A CA 1
ATOM 672 C C . LEU A 1 87 ? 16.142 2.045 -6.375 1.00 79.56 87 LEU A C 1
ATOM 674 O O . LEU A 1 87 ? 15.826 1.182 -5.573 1.00 79.56 87 LEU A O 1
ATOM 678 N N . GLU A 1 88 ? 16.854 3.095 -6.001 1.00 70.94 88 GLU A N 1
ATOM 679 C CA . GLU A 1 88 ? 17.419 3.228 -4.648 1.00 70.94 88 GLU A CA 1
ATOM 680 C C . GLU A 1 88 ? 16.357 3.527 -3.582 1.00 70.94 88 GLU A C 1
ATOM 682 O O . GLU A 1 88 ? 16.455 3.106 -2.434 1.00 70.94 88 GLU A O 1
ATOM 687 N N . ASP A 1 89 ? 15.292 4.206 -3.992 1.00 67.06 89 ASP A N 1
ATOM 688 C CA . ASP A 1 89 ? 14.283 4.754 -3.099 1.00 67.06 89 ASP A CA 1
ATOM 689 C C . ASP A 1 89 ? 13.168 3.738 -2.794 1.00 67.06 89 ASP A C 1
ATOM 691 O O . ASP A 1 89 ? 11.988 4.052 -2.949 1.00 67.06 89 ASP A O 1
ATOM 695 N N . HIS A 1 90 ? 13.516 2.497 -2.426 1.00 63.06 90 HIS A N 1
ATOM 696 C CA . HIS A 1 90 ? 12.555 1.475 -1.976 1.00 63.06 90 HIS A CA 1
ATOM 697 C C . HIS A 1 90 ? 12.370 1.553 -0.457 1.00 63.06 90 HIS A C 1
ATOM 699 O O . HIS A 1 90 ? 13.117 0.900 0.272 1.00 63.06 90 HIS A O 1
ATOM 705 N N . PRO A 1 91 ? 11.367 2.284 0.068 1.00 56.94 91 PRO A N 1
ATOM 706 C CA . PRO A 1 91 ? 11.186 2.396 1.512 1.00 56.94 91 PRO A CA 1
ATOM 707 C C . PRO A 1 91 ? 10.876 1.054 2.198 1.00 56.94 91 PRO A C 1
ATOM 709 O O . PRO A 1 91 ? 11.151 0.912 3.382 1.00 56.94 91 PRO A O 1
ATOM 712 N N . THR A 1 92 ? 10.320 0.059 1.488 1.00 61.75 92 THR A N 1
ATOM 713 C CA . THR A 1 92 ? 10.120 -1.323 1.981 1.00 61.75 92 THR A CA 1
ATOM 714 C C . THR A 1 92 ? 10.027 -2.340 0.828 1.00 61.75 92 THR A C 1
ATOM 716 O O . THR A 1 92 ? 9.775 -1.971 -0.318 1.00 61.75 92 THR A O 1
ATOM 719 N N . ILE A 1 93 ? 10.129 -3.640 1.137 1.00 60.16 93 ILE A N 1
ATOM 720 C CA . ILE A 1 93 ? 9.978 -4.765 0.185 1.00 60.16 93 ILE A CA 1
ATOM 721 C C . ILE A 1 93 ? 8.588 -4.882 -0.474 1.00 60.16 93 ILE A C 1
ATOM 723 O O . ILE A 1 93 ? 8.414 -5.662 -1.408 1.00 60.16 93 ILE A O 1
ATOM 727 N N . TYR A 1 94 ? 7.589 -4.144 0.017 1.00 60.31 94 TYR A N 1
ATOM 728 C CA . TYR A 1 94 ? 6.205 -4.210 -0.471 1.00 60.31 94 TYR A CA 1
ATOM 729 C C . TYR A 1 94 ? 5.875 -3.144 -1.515 1.00 60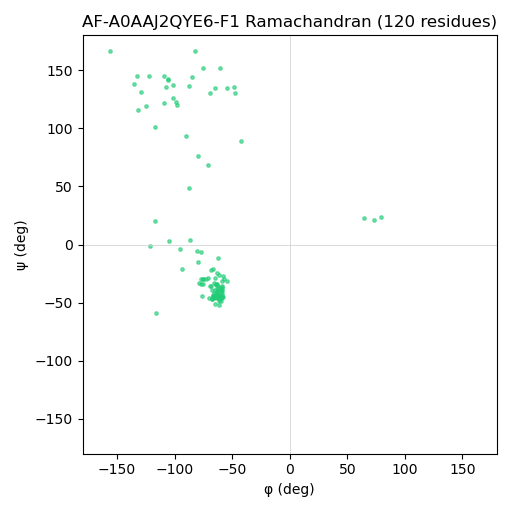.31 94 TYR A C 1
ATOM 731 O O . TYR A 1 94 ? 4.764 -3.122 -2.049 1.00 60.31 94 TYR A O 1
ATOM 739 N N . PHE A 1 95 ? 6.819 -2.253 -1.804 1.00 68.50 95 PHE A N 1
ATOM 740 C CA . PHE A 1 95 ? 6.679 -1.295 -2.884 1.00 68.50 95 PHE A CA 1
ATOM 741 C C . PHE A 1 95 ? 7.181 -1.928 -4.173 1.00 68.50 95 PHE A C 1
ATOM 743 O O . PHE A 1 95 ? 8.200 -2.609 -4.203 1.00 68.50 95 PHE A O 1
ATOM 750 N N . THR A 1 96 ? 6.441 -1.734 -5.256 1.00 75.25 96 THR A N 1
ATOM 751 C CA . THR A 1 96 ? 6.933 -2.087 -6.584 1.00 75.25 96 THR A CA 1
ATOM 752 C C . THR A 1 96 ? 6.854 -0.858 -7.460 1.00 75.25 96 THR A C 1
ATOM 754 O O . THR A 1 96 ? 5.775 -0.291 -7.674 1.00 75.25 96 THR A O 1
ATOM 757 N N . ASP A 1 97 ? 8.024 -0.452 -7.939 1.00 82.81 97 ASP A N 1
ATOM 758 C CA . ASP A 1 97 ? 8.155 0.648 -8.869 1.00 82.81 97 ASP A CA 1
ATOM 759 C C . ASP A 1 97 ? 7.943 0.146 -10.296 1.00 82.81 97 ASP A C 1
ATOM 761 O O . ASP A 1 97 ? 8.275 -0.983 -10.662 1.00 82.81 97 ASP A O 1
ATOM 765 N N . TRP A 1 98 ? 7.327 0.997 -11.099 1.00 86.06 98 TRP A N 1
ATOM 766 C CA . TRP A 1 98 ? 7.010 0.737 -12.490 1.00 86.06 98 TRP A CA 1
ATOM 767 C C . TRP A 1 98 ? 7.508 1.907 -13.319 1.00 86.06 98 TRP A C 1
ATOM 769 O O . TRP A 1 98 ? 7.227 3.054 -12.975 1.00 86.06 98 TRP A O 1
ATOM 779 N N . VAL A 1 99 ? 8.227 1.625 -14.399 1.00 87.62 99 VAL A N 1
ATOM 780 C CA . VAL A 1 99 ? 8.834 2.625 -15.289 1.00 87.62 99 VAL A CA 1
ATOM 781 C C . VAL A 1 99 ? 8.323 2.433 -16.711 1.00 87.62 99 VAL A C 1
ATOM 783 O O . VAL A 1 99 ? 8.076 1.302 -17.117 1.00 87.62 99 VAL A O 1
ATOM 786 N N . LYS A 1 100 ? 8.138 3.511 -17.478 1.00 86.19 100 LYS A N 1
ATOM 787 C CA . LYS A 1 100 ? 7.694 3.385 -18.880 1.00 86.19 100 LYS A CA 1
ATOM 788 C C . LYS A 1 100 ? 8.765 2.786 -19.789 1.00 86.19 100 LYS A C 1
ATOM 790 O O . LYS A 1 100 ? 8.467 1.891 -20.568 1.00 86.19 100 LYS A O 1
ATOM 795 N N . ASN A 1 101 ? 10.002 3.265 -19.677 1.00 85.38 101 ASN A N 1
ATOM 796 C CA . ASN A 1 101 ? 11.127 2.705 -20.414 1.00 85.38 101 ASN A CA 1
ATOM 797 C C . ASN A 1 101 ? 11.912 1.745 -19.499 1.00 85.38 101 ASN A C 1
ATOM 799 O O . ASN A 1 101 ? 12.359 2.183 -18.432 1.00 85.38 101 ASN A O 1
ATOM 803 N N . PRO A 1 102 ? 12.080 0.460 -19.869 1.00 84.19 102 PRO A N 1
ATOM 804 C CA . PRO A 1 102 ? 12.900 -0.481 -19.106 1.00 84.19 102 PRO A CA 1
ATOM 805 C C . PRO A 1 102 ? 14.351 -0.013 -18.921 1.00 84.19 102 PRO A C 1
ATOM 807 O O . PRO A 1 102 ? 14.930 -0.295 -17.873 1.00 84.19 102 PRO A O 1
ATOM 810 N N . ASP A 1 103 ? 14.906 0.762 -19.858 1.00 86.25 103 ASP A N 1
ATOM 811 C CA . ASP A 1 103 ? 16.291 1.255 -19.792 1.00 86.25 103 ASP A CA 1
ATOM 812 C C . ASP A 1 103 ? 16.516 2.253 -18.646 1.00 86.25 103 ASP A C 1
ATOM 814 O O . ASP A 1 103 ? 17.637 2.440 -18.172 1.00 86.25 103 ASP A O 1
ATOM 818 N N . TRP A 1 104 ? 15.446 2.874 -18.140 1.00 86.50 104 TRP A N 1
ATOM 819 C CA . TRP A 1 104 ? 15.524 3.760 -16.977 1.00 86.50 104 TRP A CA 1
ATOM 820 C C . TRP A 1 104 ? 15.556 2.999 -15.645 1.00 86.50 104 TRP A C 1
ATOM 822 O O . TRP A 1 104 ? 15.734 3.607 -14.588 1.00 86.50 104 TRP A O 1
ATOM 832 N N . CYS A 1 105 ? 15.393 1.674 -15.660 1.00 85.69 105 CYS A N 1
ATOM 833 C CA . CYS A 1 105 ? 15.500 0.841 -14.471 1.00 85.69 105 CYS A CA 1
ATOM 834 C C . CYS A 1 105 ? 16.974 0.569 -14.134 1.00 85.69 105 CYS A C 1
ATOM 836 O O . CYS A 1 105 ? 17.502 -0.509 -14.393 1.00 85.69 105 CYS A O 1
ATOM 838 N N . VAL A 1 106 ? 17.655 1.561 -13.558 1.00 85.75 106 VAL A N 1
ATOM 839 C CA . VAL A 1 106 ? 19.085 1.478 -13.223 1.00 85.75 106 VAL A CA 1
ATOM 840 C C . VAL A 1 106 ? 19.277 1.355 -11.711 1.00 85.75 106 VAL A C 1
ATOM 842 O O . VAL A 1 106 ? 18.642 2.060 -10.926 1.00 85.75 106 VAL A O 1
ATOM 845 N N . ARG A 1 107 ? 20.172 0.452 -11.290 1.00 83.44 107 ARG A N 1
ATOM 846 C CA . ARG A 1 107 ? 20.492 0.236 -9.872 1.00 83.44 107 ARG A CA 1
ATOM 847 C C . ARG A 1 107 ? 21.148 1.484 -9.273 1.00 83.44 107 ARG A C 1
ATOM 849 O O . ARG A 1 107 ? 22.065 2.034 -9.875 1.00 83.44 107 ARG A O 1
ATOM 856 N N . GLY A 1 108 ? 20.711 1.898 -8.082 1.00 81.81 108 GLY A N 1
ATOM 857 C CA . GLY A 1 108 ? 21.274 3.074 -7.397 1.00 81.81 108 GLY A CA 1
ATOM 858 C C . GLY A 1 108 ? 20.858 4.411 -8.022 1.00 81.81 108 GLY A C 1
ATOM 859 O O . GLY A 1 108 ? 21.565 5.405 -7.895 1.00 81.81 108 GLY A O 1
ATOM 860 N N . LYS A 1 109 ? 19.755 4.430 -8.782 1.00 85.69 109 LYS A N 1
ATOM 861 C CA . LYS A 1 109 ? 19.115 5.663 -9.252 1.00 85.69 109 LYS A CA 1
ATOM 862 C C . LYS A 1 109 ? 17.791 5.872 -8.537 1.00 85.69 109 LYS A C 1
ATOM 864 O O . LYS A 1 109 ? 17.079 4.917 -8.227 1.00 85.69 109 LYS A O 1
ATOM 869 N N . SER A 1 110 ? 17.466 7.133 -8.279 1.00 86.00 110 SER A N 1
ATOM 870 C CA . SER A 1 110 ? 16.204 7.526 -7.667 1.00 86.00 110 SER A CA 1
ATOM 871 C C . SER A 1 110 ? 15.089 7.609 -8.708 1.00 86.00 110 SER A C 1
ATOM 873 O O . SER A 1 110 ? 15.308 7.647 -9.921 1.00 86.00 110 SER A O 1
ATOM 875 N N . ARG A 1 111 ? 13.853 7.692 -8.225 1.00 80.88 111 ARG A N 1
ATOM 876 C CA . ARG A 1 111 ? 12.690 7.939 -9.076 1.00 80.88 111 ARG A CA 1
ATOM 877 C C . ARG A 1 111 ? 12.739 9.307 -9.765 1.00 80.88 111 ARG A C 1
ATOM 879 O O . ARG A 1 111 ? 12.265 9.450 -10.891 1.00 80.88 111 ARG A O 1
ATOM 886 N N . GLU A 1 112 ? 13.302 10.307 -9.096 1.00 84.94 112 GLU A N 1
ATOM 887 C CA . GLU A 1 112 ? 13.469 11.648 -9.660 1.00 84.94 112 GLU A CA 1
ATOM 888 C C . GLU A 1 112 ? 14.378 11.623 -10.883 1.00 84.94 112 GLU A C 1
ATOM 890 O O . GLU A 1 112 ? 14.041 12.227 -11.897 1.00 84.94 112 GLU A O 1
ATOM 895 N N . TRP A 1 113 ? 15.449 10.827 -10.835 1.00 87.06 113 TRP A N 1
ATOM 896 C CA . TRP A 1 113 ? 16.320 10.608 -11.985 1.00 87.06 113 TRP A CA 1
ATOM 897 C C . TRP A 1 113 ? 15.559 10.005 -13.178 1.00 87.06 113 TRP A C 1
ATOM 899 O O . TRP A 1 113 ? 15.738 10.451 -14.308 1.00 87.06 113 TRP A O 1
ATOM 909 N N . VAL A 1 114 ? 14.653 9.045 -12.940 1.00 86.62 114 VAL A N 1
ATOM 910 C CA . VAL A 1 114 ? 13.792 8.468 -13.996 1.00 86.62 114 VAL A CA 1
ATOM 911 C C . VAL A 1 114 ? 12.864 9.526 -14.595 1.00 86.62 114 VAL A C 1
ATOM 913 O O . VAL A 1 114 ? 12.707 9.611 -15.814 1.00 86.62 114 VAL A O 1
ATOM 916 N N . ASN A 1 115 ? 12.25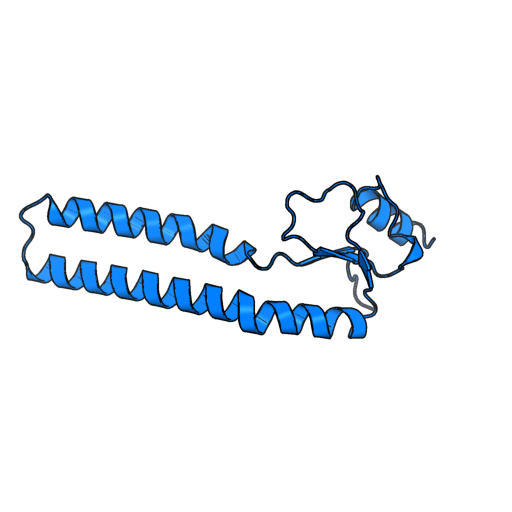1 10.354 -13.748 1.00 86.56 115 ASN A N 1
ATOM 917 C CA . ASN A 1 115 ? 11.399 11.450 -14.207 1.00 86.56 115 ASN A CA 1
ATOM 918 C C . ASN A 1 115 ? 12.202 12.496 -14.996 1.00 86.56 115 ASN A C 1
ATOM 920 O O . ASN A 1 115 ? 11.690 13.061 -15.963 1.00 86.56 115 ASN A O 1
ATOM 924 N N . GLU A 1 116 ? 13.460 12.726 -14.620 1.00 86.75 116 GLU A N 1
ATOM 925 C CA . GLU A 1 116 ? 14.372 13.590 -15.357 1.00 86.75 116 GLU A CA 1
ATOM 926 C C . GLU A 1 116 ? 14.727 13.006 -16.729 1.00 86.75 116 GLU A C 1
ATOM 928 O O . GLU A 1 116 ? 14.624 13.733 -17.715 1.00 86.75 116 GLU A O 1
ATOM 933 N N . GLN A 1 117 ? 15.047 11.709 -16.840 1.00 85.88 117 GLN A N 1
ATOM 934 C CA . GLN A 1 117 ? 15.298 11.074 -18.146 1.00 85.88 117 GLN A CA 1
ATOM 935 C C . GLN A 1 117 ? 14.087 11.189 -19.075 1.00 85.88 117 GLN A C 1
ATOM 937 O O . GLN A 1 117 ? 14.227 11.582 -20.233 1.00 85.88 117 GLN A O 1
ATOM 942 N N . ALA A 1 118 ? 12.885 10.970 -18.538 1.00 85.88 118 ALA A N 1
ATOM 943 C CA . ALA A 1 118 ? 11.655 11.138 -19.300 1.00 85.88 118 ALA A CA 1
ATOM 944 C C . ALA A 1 118 ? 11.416 12.587 -19.747 1.00 85.88 118 ALA A C 1
ATOM 946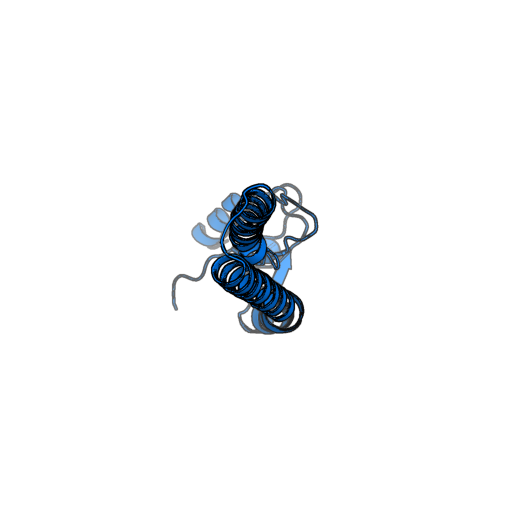 O O . ALA A 1 118 ? 10.906 12.811 -20.844 1.00 85.88 118 ALA A O 1
ATOM 947 N N . ARG A 1 119 ? 11.799 13.580 -18.930 1.00 84.69 119 ARG A N 1
ATOM 948 C CA . ARG A 1 119 ? 11.752 15.002 -19.312 1.00 84.69 119 ARG A CA 1
ATOM 949 C C . ARG A 1 119 ? 12.779 15.330 -20.396 1.00 84.69 119 ARG A C 1
ATOM 951 O O . ARG A 1 119 ? 12.504 16.158 -21.258 1.00 84.69 119 ARG A O 1
ATOM 958 N N . LEU A 1 120 ? 13.945 14.692 -20.346 1.00 85.19 120 LEU A N 1
ATOM 959 C CA . LEU A 1 120 ? 15.014 14.841 -21.333 1.00 85.19 120 LEU A CA 1
ATOM 960 C C . LEU A 1 120 ? 14.738 14.071 -22.637 1.00 85.19 120 LEU A C 1
ATOM 962 O O . LEU A 1 120 ? 15.501 14.226 -23.586 1.00 85.19 120 LEU A O 1
ATOM 966 N N . GLY A 1 121 ? 13.669 13.265 -22.696 1.00 74.88 121 GLY A N 1
ATOM 967 C CA . GLY A 1 121 ? 13.309 12.463 -23.868 1.00 74.88 121 GLY A CA 1
ATOM 968 C C . GLY A 1 121 ? 14.336 11.383 -24.215 1.00 74.88 121 GLY A C 1
ATOM 969 O O . GLY A 1 121 ? 14.416 10.990 -25.376 1.00 74.88 121 GLY A O 1
ATOM 970 N N . LYS A 1 122 ? 15.141 10.962 -23.233 1.00 59.16 122 LYS A N 1
ATOM 971 C CA . LYS A 1 122 ? 16.182 9.938 -23.383 1.00 59.16 122 LYS A CA 1
ATOM 972 C C . LYS A 1 122 ? 15.652 8.543 -23.128 1.00 59.16 122 LYS A C 1
ATOM 974 O O . LYS A 1 122 ? 14.794 8.411 -22.236 1.00 59.16 122 LYS A O 1
#

Secondary structure (DSSP, 8-state):
-----SEEEE-TTHHHHHHHHHHHHHHHHHHHHHHTT--HHHHHHHHHHHHHHHHHHHHHHHHIIIIIHHHHHHHHHHTT-EEE---S--SSTT-EEEESSGGG--TT--HHHHHHHHHHT-

Foldseek 3Di:
DDPDFQKDKDFLCPLVVVLVVVLVVLVVVLVVCVVDPDPPVVNVVSVVVSVVSVVVSVVVSCCSNVPVRVVCVVVQVVVQWDWADQAPPDPDPRMIMIGNDPVLNDHPHHSVVSSVCVVVVD

Solvent-accessible surface area (backbone atoms only — not comparable to full-atom values): 6987 Å² total; per-residue (Å²): 131,78,98,66,72,45,55,49,76,49,57,60,54,63,67,48,68,65,44,51,57,55,52,51,53,47,48,51,53,52,52,53,51,70,75,42,99,60,59,68,70,60,51,55,50,50,52,50,52,44,50,49,52,48,53,52,48,52,50,52,47,50,44,31,53,73,46,49,39,53,50,49,65,63,47,38,54,79,72,52,32,36,85,33,89,47,47,59,77,61,93,49,95,69,56,42,37,30,24,51,53,68,86,62,63,39,74,78,33,47,69,65,57,38,42,46,36,54,73,70,74,102

Sequence (122 aa):
MKNSSASVRITPLHLAIVYFPVIAVTGIIAMIQKSIPCKERTLKIAERIFALSVFTGTGVVLLCFFVITPLQYYAMPKLGYTRCNILEDHPTIYFTDWVKNPDWCVRGKSREWVNEQARLGK

Radius of gyration: 21.28 Å; Cα contacts (8 Å, |Δi|>4): 117; chains: 1; bounding box: 49×25×59 Å

Organism: Delftia acidovorans (NCBI:txid80866)

pLDDT: mean 77.8, std 9.54, range [39.0, 87.62]

Mean predicted aligned error: 9.79 Å